Protein AF-A0A7C1HLU6-F1 (afdb_monomer)

Structure (mmCIF, N/CA/C/O backbone):
data_AF-A0A7C1HLU6-F1
#
_entry.id   AF-A0A7C1HLU6-F1
#
loop_
_atom_site.group_PDB
_atom_site.id
_atom_site.type_symbol
_atom_site.label_atom_id
_atom_site.label_alt_id
_atom_site.label_comp_id
_atom_site.label_asym_id
_atom_site.label_entity_id
_atom_site.label_seq_id
_atom_site.pdbx_PDB_ins_code
_atom_site.Cartn_x
_atom_site.Cartn_y
_atom_site.Cartn_z
_atom_site.occupancy
_atom_site.B_iso_or_equiv
_atom_site.auth_seq_id
_atom_site.auth_comp_id
_atom_site.auth_asym_id
_atom_site.auth_atom_id
_atom_site.pdbx_PDB_model_num
ATOM 1 N N . MET A 1 1 ? 7.912 -12.085 26.231 1.00 36.94 1 MET A N 1
ATOM 2 C CA . MET A 1 1 ? 7.330 -10.748 26.502 1.00 36.94 1 MET A CA 1
ATOM 3 C C . MET A 1 1 ? 6.713 -10.309 25.189 1.00 36.94 1 MET A C 1
ATOM 5 O O . MET A 1 1 ? 7.336 -9.589 24.425 1.00 36.94 1 MET A O 1
ATOM 9 N N . ASP A 1 2 ? 5.528 -10.829 24.889 1.00 41.81 2 ASP A N 1
ATOM 10 C CA . ASP A 1 2 ? 4.885 -10.667 23.585 1.00 41.81 2 ASP A CA 1
ATOM 11 C C . ASP A 1 2 ? 3.711 -9.719 23.759 1.00 41.81 2 ASP A C 1
ATOM 13 O O . ASP A 1 2 ? 2.559 -10.125 23.899 1.00 41.81 2 ASP A O 1
ATOM 17 N N . ASN A 1 3 ? 4.021 -8.426 23.820 1.00 41.03 3 ASN A N 1
ATOM 18 C CA . ASN A 1 3 ? 3.008 -7.383 23.826 1.00 41.03 3 ASN A CA 1
ATOM 19 C C . ASN A 1 3 ? 2.472 -7.216 22.393 1.00 41.03 3 ASN A C 1
ATOM 21 O O . ASN A 1 3 ? 2.767 -6.235 21.717 1.00 41.03 3 ASN A O 1
ATOM 25 N N . LYS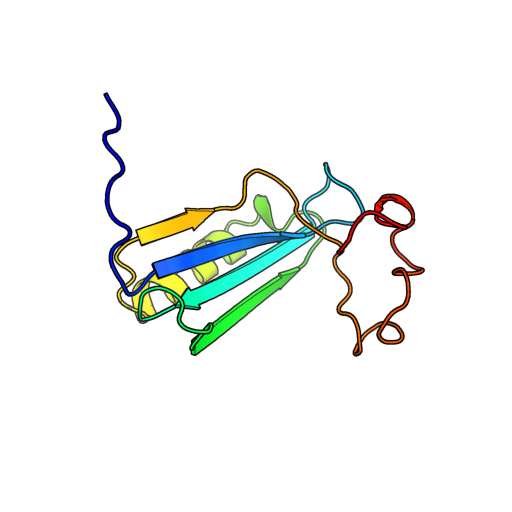 A 1 4 ? 1.748 -8.223 21.882 1.00 50.66 4 LYS A N 1
ATOM 26 C CA . LYS A 1 4 ? 0.977 -8.088 20.640 1.00 50.66 4 LYS A CA 1
ATOM 27 C C . LYS A 1 4 ? -0.218 -7.199 20.949 1.00 50.66 4 LYS A C 1
ATOM 29 O O . LYS A 1 4 ? -1.241 -7.676 21.442 1.00 50.66 4 LYS A O 1
ATOM 34 N N . GLU A 1 5 ? -0.090 -5.906 20.674 1.00 59.62 5 GLU A N 1
ATOM 35 C CA . GLU A 1 5 ? -1.256 -5.036 20.581 1.00 59.62 5 GLU A CA 1
ATOM 36 C C . GLU A 1 5 ? -2.249 -5.669 19.598 1.00 59.62 5 GLU A C 1
ATOM 38 O O . GLU A 1 5 ? -1.937 -5.910 18.431 1.00 59.62 5 GLU A O 1
ATOM 43 N N . LYS A 1 6 ? -3.442 -6.017 20.091 1.00 82.06 6 LYS A N 1
ATOM 44 C CA . LYS A 1 6 ? -4.522 -6.520 19.241 1.00 82.06 6 LYS A CA 1
ATOM 45 C C . LYS A 1 6 ? -4.906 -5.417 18.255 1.00 82.06 6 LYS A C 1
ATOM 47 O O . LYS A 1 6 ? -5.300 -4.335 18.691 1.00 82.06 6 LYS A O 1
ATOM 52 N N . THR A 1 7 ? -4.837 -5.705 16.954 1.00 89.44 7 THR A N 1
ATOM 53 C CA . THR A 1 7 ? -5.368 -4.837 15.894 1.00 89.44 7 THR A CA 1
ATOM 54 C C . THR A 1 7 ? -6.795 -4.418 16.235 1.00 89.44 7 THR A C 1
ATOM 56 O O . THR A 1 7 ? -7.650 -5.265 16.506 1.00 89.44 7 THR A O 1
ATOM 59 N N . LYS A 1 8 ? -7.056 -3.108 16.242 1.00 95.50 8 LYS A N 1
ATOM 60 C CA . LYS A 1 8 ? -8.393 -2.551 16.452 1.00 95.50 8 LYS A CA 1
ATOM 61 C C . LYS A 1 8 ? -8.994 -2.192 15.104 1.00 95.50 8 LYS A C 1
ATOM 63 O O . LYS A 1 8 ? -8.322 -1.621 14.254 1.00 95.50 8 LYS A O 1
ATOM 68 N N . PHE A 1 9 ? -10.280 -2.483 14.952 1.00 95.62 9 PHE A N 1
ATOM 69 C CA . PHE A 1 9 ? -11.000 -2.242 13.709 1.00 95.62 9 PHE A CA 1
ATOM 70 C C . PHE A 1 9 ? -11.940 -1.025 13.812 1.00 95.62 9 PHE A C 1
ATOM 72 O O . PHE A 1 9 ? -12.499 -0.796 14.898 1.00 95.62 9 PHE A O 1
ATOM 79 N N . PRO A 1 10 ? -12.141 -0.245 12.732 1.00 97.25 10 PRO A N 1
ATOM 80 C CA . PRO A 1 10 ? -11.605 -0.455 11.380 1.00 97.25 10 PRO A CA 1
ATOM 81 C C . PRO A 1 10 ? -10.083 -0.309 11.295 1.00 97.25 10 PRO A C 1
ATOM 83 O O . PRO A 1 10 ? -9.502 0.526 11.987 1.00 97.25 10 PRO A O 1
ATOM 86 N N . ALA A 1 11 ? -9.442 -1.143 10.486 1.00 97.81 11 ALA A N 1
ATOM 87 C CA . ALA A 1 11 ? -8.008 -1.121 10.243 1.00 97.81 11 ALA A CA 1
ATOM 88 C C . ALA A 1 11 ? -7.729 -0.712 8.793 1.00 97.81 11 ALA A C 1
ATOM 90 O O . ALA A 1 11 ? -8.459 -1.109 7.888 1.00 97.81 11 ALA A O 1
ATOM 91 N N . ALA A 1 12 ? -6.670 0.061 8.571 1.00 98.19 12 ALA A N 1
ATOM 92 C CA . ALA A 1 12 ? -6.147 0.337 7.239 1.00 98.19 12 ALA A CA 1
ATOM 93 C C . ALA A 1 12 ? -4.890 -0.496 7.000 1.00 98.19 12 ALA A C 1
ATOM 95 O O . ALA A 1 12 ? -3.986 -0.509 7.835 1.00 98.19 12 ALA A O 1
ATOM 96 N N . THR A 1 13 ? -4.812 -1.152 5.850 1.00 97.50 13 THR A N 1
ATOM 97 C CA . THR A 1 13 ? -3.596 -1.793 5.348 1.00 97.50 13 THR A CA 1
ATOM 98 C C . THR A 1 13 ? -2.980 -0.896 4.286 1.00 97.50 13 THR A C 1
ATOM 100 O O . THR A 1 13 ? -3.686 -0.450 3.393 1.00 97.50 13 THR A O 1
ATOM 103 N N . ILE A 1 14 ? -1.690 -0.592 4.388 1.00 97.81 14 ILE A N 1
ATOM 104 C CA . ILE A 1 14 ? -0.930 0.193 3.415 1.00 97.81 14 ILE A CA 1
ATOM 105 C C . ILE A 1 14 ? 0.103 -0.741 2.794 1.00 97.81 14 ILE A C 1
ATOM 107 O O . ILE A 1 14 ? 1.019 -1.201 3.476 1.00 97.81 14 ILE A O 1
ATOM 111 N N . ALA A 1 15 ? -0.052 -1.028 1.507 1.00 97.56 15 ALA A N 1
ATOM 112 C CA . ALA A 1 15 ? 0.806 -1.935 0.763 1.00 97.56 15 ALA A CA 1
ATOM 113 C C . ALA A 1 15 ? 1.536 -1.204 -0.364 1.00 97.56 15 ALA A C 1
ATOM 115 O O . ALA A 1 15 ? 0.932 -0.427 -1.110 1.00 97.56 15 ALA A O 1
ATOM 116 N N . TYR A 1 16 ? 2.832 -1.481 -0.497 1.00 97.25 16 TYR A N 1
ATOM 117 C CA . TYR A 1 16 ? 3.675 -0.922 -1.551 1.00 97.25 16 TYR A CA 1
AT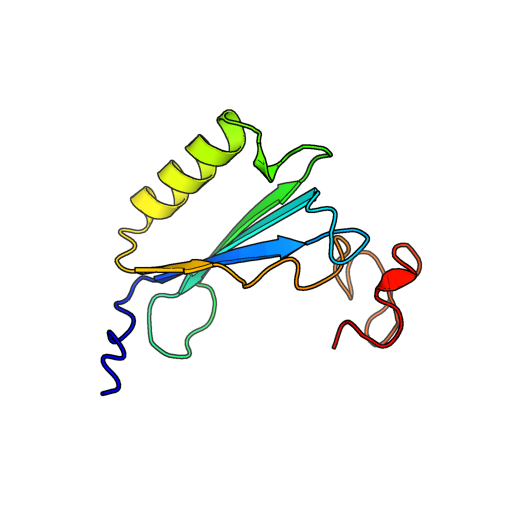OM 118 C C . TYR A 1 16 ? 3.896 -1.925 -2.679 1.00 97.25 16 TYR A C 1
ATOM 120 O O . TYR A 1 16 ? 4.145 -3.108 -2.440 1.00 97.25 16 TYR A O 1
ATOM 128 N N . TYR A 1 17 ? 3.866 -1.415 -3.907 1.00 96.88 17 TYR A N 1
ATOM 129 C CA . TYR A 1 17 ? 4.068 -2.172 -5.137 1.00 96.88 17 TYR A CA 1
ATOM 130 C C . TYR A 1 17 ? 5.087 -1.460 -6.029 1.00 96.88 17 TYR A C 1
ATOM 132 O O . TYR A 1 17 ? 5.182 -0.227 -6.045 1.00 96.88 17 TYR A O 1
ATOM 140 N N . GLY A 1 18 ? 5.861 -2.244 -6.771 1.00 96.19 18 GLY A N 1
ATOM 141 C CA . GLY A 1 18 ? 7.007 -1.755 -7.528 1.00 96.19 18 GLY A CA 1
ATOM 142 C C . GLY A 1 18 ? 7.387 -2.679 -8.680 1.00 96.19 18 GLY A C 1
ATOM 143 O O . GLY A 1 18 ? 6.934 -3.822 -8.723 1.00 96.19 18 GLY A O 1
ATOM 144 N N . PRO A 1 19 ? 8.221 -2.230 -9.631 1.00 95.44 19 PRO A N 1
ATOM 145 C CA . PRO A 1 19 ? 8.784 -3.123 -10.639 1.00 95.44 19 PRO A CA 1
ATOM 146 C C . PRO A 1 19 ? 9.764 -4.141 -10.024 1.00 95.44 19 PRO A C 1
ATOM 148 O O . PRO A 1 19 ? 10.014 -5.180 -10.631 1.00 95.44 19 PRO A O 1
ATOM 151 N N . ASP A 1 20 ? 10.270 -3.853 -8.820 1.00 95.38 20 ASP A N 1
ATOM 152 C CA . ASP A 1 20 ? 11.170 -4.666 -8.003 1.00 95.38 20 ASP A CA 1
ATOM 153 C C . ASP A 1 20 ? 10.922 -4.427 -6.496 1.00 95.38 20 ASP A C 1
ATOM 155 O O . ASP A 1 20 ? 9.999 -3.701 -6.124 1.00 95.38 20 ASP A O 1
ATOM 159 N N . ASP A 1 21 ? 11.737 -5.036 -5.626 1.00 95.75 21 ASP A N 1
ATOM 160 C CA . ASP A 1 21 ? 11.641 -4.941 -4.161 1.00 95.75 21 ASP A CA 1
ATOM 161 C C . ASP A 1 21 ? 12.250 -3.664 -3.551 1.00 95.75 21 ASP A C 1
ATOM 163 O O . ASP A 1 21 ? 12.287 -3.517 -2.327 1.00 95.75 21 ASP A O 1
ATOM 167 N N . ARG A 1 22 ? 12.712 -2.719 -4.380 1.00 95.62 22 ARG A N 1
ATOM 168 C CA . ARG A 1 22 ? 13.395 -1.488 -3.943 1.00 95.62 22 ARG A CA 1
ATOM 169 C C . ARG A 1 22 ? 12.719 -0.207 -4.408 1.00 95.62 22 ARG A C 1
ATOM 171 O O . ARG A 1 22 ? 12.955 0.839 -3.808 1.00 95.62 22 ARG A O 1
ATOM 178 N N . THR A 1 23 ? 11.901 -0.274 -5.451 1.00 96.12 23 THR A N 1
ATOM 179 C CA . THR A 1 23 ? 11.393 0.899 -6.168 1.00 96.12 23 THR A CA 1
ATOM 180 C C . THR A 1 23 ? 9.874 1.024 -6.007 1.00 96.12 23 THR A C 1
ATOM 182 O O . THR A 1 23 ? 9.118 0.505 -6.829 1.00 96.12 23 THR A O 1
ATOM 185 N N . PRO A 1 24 ? 9.367 1.684 -4.950 1.00 96.06 24 PRO A N 1
ATOM 186 C CA . PRO A 1 24 ? 7.933 1.757 -4.709 1.00 96.06 24 PRO A CA 1
ATOM 187 C C . PRO A 1 24 ? 7.307 2.825 -5.608 1.00 96.06 24 PRO A C 1
ATOM 189 O O . PRO A 1 24 ? 7.562 4.019 -5.451 1.00 96.06 24 PRO A O 1
ATOM 192 N N . VAL A 1 25 ? 6.459 2.400 -6.543 1.00 97.19 25 VAL A N 1
ATOM 193 C CA . VAL A 1 25 ? 5.776 3.308 -7.485 1.00 97.19 25 VAL A CA 1
ATOM 194 C C . VAL A 1 25 ? 4.258 3.178 -7.448 1.00 97.19 25 VAL A C 1
ATOM 196 O O . VAL A 1 25 ? 3.567 3.869 -8.193 1.00 97.19 25 VAL A O 1
ATOM 199 N N . LYS A 1 26 ? 3.720 2.328 -6.569 1.00 97.38 26 LYS A N 1
ATOM 200 C CA . LYS A 1 26 ? 2.290 2.242 -6.270 1.00 97.38 26 LYS A CA 1
ATOM 201 C C . LYS A 1 26 ? 2.068 1.995 -4.780 1.00 97.38 26 LYS A C 1
ATOM 203 O O . LYS A 1 26 ? 2.784 1.216 -4.155 1.00 97.38 26 LYS A O 1
ATOM 208 N N . ILE A 1 27 ? 1.063 2.663 -4.226 1.00 98.25 27 ILE A N 1
ATOM 209 C CA . ILE A 1 27 ? 0.558 2.464 -2.866 1.00 98.25 27 ILE A CA 1
ATOM 210 C C . ILE A 1 27 ? -0.897 2.026 -2.995 1.00 98.25 27 ILE A C 1
ATOM 212 O O . ILE A 1 27 ? -1.675 2.698 -3.670 1.00 98.25 27 ILE A O 1
ATOM 216 N N . ALA A 1 28 ? -1.274 0.927 -2.352 1.00 97.69 28 ALA A N 1
ATOM 217 C CA . ALA A 1 28 ? -2.670 0.553 -2.160 1.00 97.69 28 ALA A CA 1
ATOM 218 C C . ALA A 1 28 ? -3.013 0.660 -0.676 1.00 97.69 28 ALA A C 1
ATOM 220 O O . ALA A 1 28 ? -2.278 0.142 0.165 1.00 97.69 28 ALA A O 1
ATOM 221 N N . VAL A 1 29 ? -4.120 1.328 -0.362 1.00 98.44 29 VAL A N 1
ATOM 222 C CA . VAL A 1 29 ? -4.656 1.400 0.995 1.00 98.44 29 VAL A CA 1
ATOM 223 C C . VAL A 1 29 ? -6.018 0.731 1.019 1.00 98.44 29 VAL A C 1
ATOM 225 O O . VAL A 1 29 ? -6.926 1.192 0.331 1.00 98.44 29 VAL A O 1
ATOM 228 N N . GLY A 1 30 ? -6.147 -0.346 1.791 1.00 98.12 30 GLY A N 1
ATOM 229 C CA . GLY A 1 30 ? -7.393 -1.091 1.973 1.00 98.12 30 GLY A CA 1
ATOM 230 C C . GLY A 1 30 ? -7.943 -0.941 3.388 1.00 98.12 30 GLY A C 1
ATOM 231 O O . GLY A 1 30 ? -7.180 -0.996 4.353 1.00 98.12 30 GLY A O 1
ATOM 232 N N . ILE A 1 31 ? -9.255 -0.761 3.520 1.00 98.44 31 ILE A N 1
ATOM 233 C CA . ILE A 1 31 ? -9.960 -0.639 4.801 1.00 98.44 31 ILE A CA 1
ATOM 234 C C . ILE A 1 31 ? -10.640 -1.960 5.141 1.00 98.44 31 ILE A C 1
ATOM 236 O O . ILE A 1 31 ? -11.413 -2.472 4.341 1.00 98.44 31 ILE A O 1
ATOM 240 N N . ILE A 1 32 ? -10.403 -2.480 6.341 1.00 97.75 32 ILE A N 1
ATOM 241 C CA . ILE A 1 32 ? -11.007 -3.713 6.856 1.00 97.75 32 ILE A CA 1
ATOM 242 C C . ILE A 1 32 ? -11.770 -3.369 8.138 1.00 97.75 32 ILE A C 1
ATOM 244 O O . ILE A 1 32 ? -11.224 -2.712 9.023 1.00 97.75 32 ILE A O 1
ATOM 248 N N . ASN A 1 33 ? -13.025 -3.805 8.264 1.00 96.62 33 ASN A N 1
ATOM 249 C CA . ASN A 1 33 ? -13.885 -3.455 9.406 1.00 96.62 33 ASN A CA 1
ATOM 250 C C . ASN A 1 33 ? -13.901 -4.491 10.535 1.00 96.62 33 ASN A C 1
ATOM 252 O O . ASN A 1 33 ? -14.337 -4.170 11.641 1.00 96.62 33 ASN A O 1
ATOM 256 N N . GLU A 1 34 ? -13.413 -5.704 10.290 1.00 94.62 34 GLU A N 1
ATOM 257 C CA . GLU A 1 34 ? -13.430 -6.786 11.271 1.00 94.62 34 GLU A CA 1
ATOM 258 C C . GLU A 1 34 ? -12.280 -7.787 11.067 1.00 94.62 34 GLU A C 1
ATOM 260 O O . GLU A 1 34 ? -11.712 -7.868 9.975 1.00 94.62 34 GLU A O 1
ATOM 265 N N . PRO A 1 35 ? -11.894 -8.548 12.108 1.00 92.56 35 PRO A N 1
ATOM 266 C CA . PRO A 1 35 ? -10.819 -9.528 12.006 1.00 92.56 35 PRO A CA 1
ATOM 267 C C . PRO A 1 35 ? -11.077 -10.570 10.913 1.00 92.56 35 PRO A C 1
ATOM 269 O O . PRO A 1 35 ? -12.075 -11.278 10.960 1.00 92.56 35 PRO A O 1
ATOM 272 N N . GLY A 1 36 ? -10.145 -10.695 9.965 1.00 88.62 36 GLY A N 1
ATOM 273 C CA . GLY A 1 36 ? -10.250 -11.660 8.865 1.00 88.62 36 GLY A CA 1
ATOM 274 C C . GLY A 1 36 ? -11.292 -11.308 7.800 1.00 88.62 36 GLY A C 1
ATOM 275 O O . GLY A 1 36 ? -11.511 -12.120 6.909 1.00 88.62 36 GLY A O 1
ATOM 276 N N . GLY A 1 37 ? -11.923 -10.132 7.885 1.00 90.75 37 GLY A N 1
ATOM 277 C CA . GLY A 1 37 ? -12.838 -9.647 6.858 1.00 90.75 37 GLY A CA 1
ATOM 278 C C . GLY A 1 37 ? -12.114 -9.138 5.612 1.00 90.75 37 GLY A C 1
ATOM 279 O O . GLY A 1 37 ? -10.928 -8.795 5.651 1.00 90.75 37 GLY A O 1
ATOM 280 N N . ASP A 1 38 ? -12.861 -9.047 4.516 1.00 94.50 38 ASP A N 1
ATOM 281 C CA . ASP A 1 38 ? -12.395 -8.457 3.265 1.00 94.50 38 ASP A CA 1
ATOM 282 C C . ASP A 1 38 ? -12.217 -6.935 3.367 1.00 94.50 38 ASP A C 1
ATOM 284 O O . ASP A 1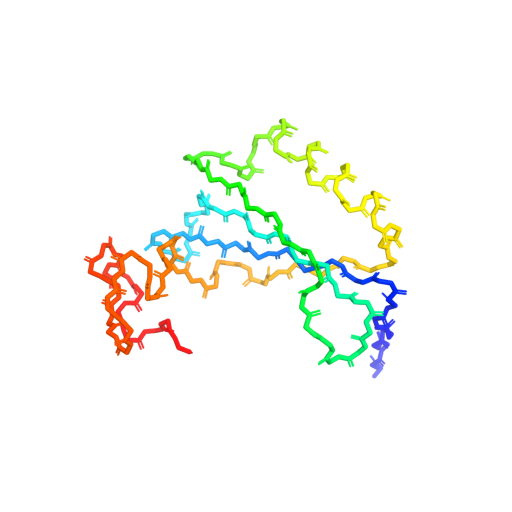 38 ? -12.728 -6.262 4.272 1.00 94.50 38 ASP A O 1
ATOM 288 N N . CYS A 1 39 ? -11.494 -6.370 2.397 1.00 94.69 39 CYS A N 1
ATOM 289 C CA . CYS A 1 39 ? -11.418 -4.922 2.254 1.00 94.69 39 CYS A CA 1
ATOM 290 C C . CYS A 1 39 ? -12.772 -4.363 1.795 1.00 94.69 39 CYS A C 1
ATOM 292 O O . CYS A 1 39 ? -13.261 -4.708 0.722 1.00 94.69 39 CYS A O 1
ATOM 294 N N . VAL A 1 40 ? -13.350 -3.459 2.587 1.00 97.06 40 VAL A N 1
ATOM 295 C CA . VAL A 1 40 ? -14.627 -2.794 2.281 1.00 97.06 40 VAL A CA 1
ATOM 296 C C . VAL A 1 40 ? -14.463 -1.570 1.382 1.00 97.06 40 VAL A C 1
ATOM 298 O O . VAL A 1 40 ? -15.418 -1.154 0.736 1.00 97.06 40 VAL A O 1
ATOM 301 N N . ASP A 1 41 ? -13.265 -0.986 1.352 1.00 97.88 41 ASP A N 1
ATOM 302 C CA . ASP A 1 41 ? -12.897 0.091 0.435 1.00 97.88 41 ASP A CA 1
ATOM 303 C C . ASP A 1 41 ? -11.389 0.036 0.168 1.00 97.88 41 ASP A C 1
ATOM 305 O O . ASP A 1 41 ? -10.605 -0.314 1.058 1.00 97.88 41 ASP A O 1
ATOM 309 N N . ILE A 1 42 ? -10.978 0.354 -1.058 1.00 97.50 42 ILE A N 1
ATOM 310 C CA . ILE A 1 42 ? -9.578 0.346 -1.481 1.00 97.50 42 ILE A CA 1
ATOM 311 C C . ILE A 1 42 ? -9.315 1.551 -2.377 1.00 97.50 42 ILE A C 1
ATOM 313 O O . ILE A 1 42 ? -9.929 1.706 -3.433 1.00 97.50 42 ILE A O 1
ATOM 317 N N . LYS A 1 43 ? -8.295 2.335 -2.028 1.00 98.12 43 LYS A N 1
ATOM 318 C CA . LYS A 1 43 ? -7.722 3.349 -2.919 1.00 98.12 43 LYS A CA 1
ATOM 319 C C . LYS A 1 43 ? -6.299 3.001 -3.313 1.00 98.12 43 LYS A C 1
ATOM 321 O O . LYS A 1 43 ? -5.555 2.382 -2.555 1.00 98.12 43 LYS A O 1
ATOM 326 N N . ARG A 1 44 ? -5.933 3.389 -4.533 1.00 96.75 44 ARG A N 1
ATOM 327 C CA . ARG A 1 44 ? -4.613 3.155 -5.118 1.00 96.75 44 ARG A CA 1
ATOM 328 C C . ARG A 1 44 ? -4.059 4.469 -5.655 1.00 96.75 44 ARG A C 1
ATOM 330 O O . ARG A 1 44 ? -4.780 5.227 -6.298 1.00 96.75 44 ARG A O 1
ATOM 337 N N . TRP A 1 45 ? -2.771 4.686 -5.440 1.00 97.94 45 TRP A N 1
ATOM 338 C CA . TRP A 1 45 ? -2.000 5.792 -5.998 1.00 97.94 45 TRP A CA 1
ATOM 339 C C . TRP A 1 45 ? -0.794 5.215 -6.721 1.00 97.94 45 TRP A C 1
ATOM 341 O O . TRP A 1 45 ? -0.181 4.277 -6.214 1.00 97.94 45 TRP A O 1
ATOM 351 N N . ALA A 1 46 ? -0.440 5.761 -7.881 1.00 96.06 46 ALA A N 1
ATOM 352 C CA . ALA A 1 46 ? 0.714 5.311 -8.650 1.00 96.06 46 ALA A CA 1
ATOM 353 C C . ALA A 1 46 ? 1.477 6.494 -9.257 1.00 96.06 46 ALA A C 1
ATOM 355 O O . ALA A 1 46 ? 0.883 7.506 -9.623 1.00 96.06 46 ALA A O 1
ATOM 356 N N . GLY A 1 47 ? 2.797 6.359 -9.357 1.00 95.06 47 GLY A N 1
ATOM 357 C CA . GLY A 1 47 ? 3.693 7.371 -9.908 1.00 95.06 47 GLY A CA 1
ATOM 358 C C . GLY A 1 47 ? 5.150 7.132 -9.513 1.00 95.06 47 GLY A C 1
ATOM 359 O O . GLY A 1 47 ? 5.436 6.490 -8.506 1.00 95.06 47 GLY A O 1
ATOM 360 N N . ALA A 1 48 ? 6.082 7.690 -10.289 1.00 90.69 48 ALA A N 1
ATOM 361 C CA . ALA A 1 48 ? 7.522 7.450 -10.129 1.00 90.69 48 ALA A CA 1
ATOM 362 C C . ALA A 1 48 ? 8.087 7.821 -8.742 1.00 90.69 48 ALA A C 1
ATOM 364 O O . ALA A 1 48 ? 9.088 7.254 -8.323 1.00 90.69 48 ALA A O 1
ATOM 365 N N . ASN A 1 49 ? 7.453 8.758 -8.029 1.00 91.06 49 ASN A N 1
ATOM 366 C CA . ASN A 1 49 ? 7.866 9.200 -6.694 1.00 91.06 49 ASN A CA 1
ATOM 367 C C . ASN A 1 49 ? 6.690 9.211 -5.699 1.00 91.06 49 ASN A C 1
ATOM 369 O O . ASN A 1 49 ? 6.639 10.046 -4.799 1.00 91.06 49 ASN A O 1
ATOM 373 N N . VAL A 1 50 ? 5.720 8.307 -5.883 1.00 96.44 50 VAL A N 1
ATOM 374 C CA . VAL A 1 50 ? 4.441 8.297 -5.145 1.00 96.44 50 VAL A CA 1
ATOM 375 C C . VAL A 1 50 ? 4.616 8.296 -3.620 1.00 96.44 50 VAL A C 1
ATOM 377 O O . VAL A 1 50 ? 3.830 8.916 -2.913 1.00 96.44 50 VAL A O 1
A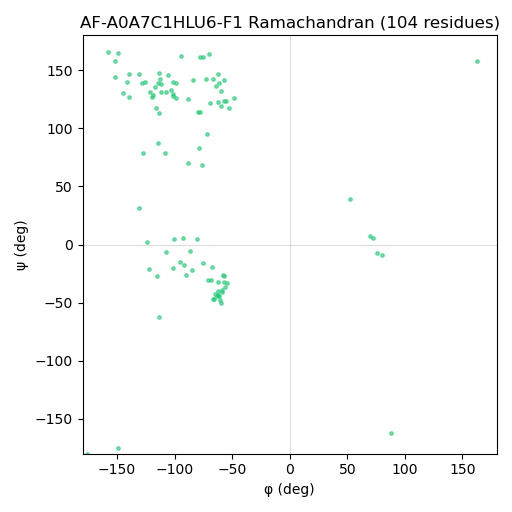TOM 380 N N . VAL A 1 51 ? 5.671 7.652 -3.110 1.00 93.75 51 VAL A N 1
ATOM 381 C CA . VAL A 1 51 ? 5.947 7.543 -1.666 1.00 93.75 51 VAL A CA 1
ATOM 382 C C . VAL A 1 51 ? 6.387 8.870 -1.049 1.00 93.75 51 VAL A C 1
ATOM 384 O O . VAL A 1 51 ? 6.092 9.125 0.114 1.00 93.75 51 VAL A O 1
ATOM 387 N N . ASN A 1 52 ? 7.050 9.734 -1.820 1.00 94.94 52 ASN A N 1
ATOM 388 C CA . ASN A 1 52 ? 7.499 11.045 -1.345 1.00 94.94 52 ASN A CA 1
ATOM 389 C C . ASN A 1 52 ? 6.575 12.182 -1.808 1.00 94.94 52 ASN A C 1
ATOM 391 O O . ASN A 1 52 ? 6.879 13.355 -1.588 1.00 94.94 52 ASN A O 1
ATOM 395 N N . ASP A 1 53 ? 5.460 11.861 -2.468 1.00 97.62 53 ASP A N 1
ATOM 396 C CA . ASP A 1 53 ? 4.493 12.856 -2.906 1.00 97.62 53 ASP A CA 1
ATOM 397 C C . ASP A 1 53 ? 3.621 13.295 -1.718 1.00 97.62 53 ASP A C 1
ATOM 399 O O . ASP A 1 53 ? 2.829 12.537 -1.145 1.00 97.62 53 ASP A O 1
ATOM 403 N N . PHE A 1 54 ? 3.770 14.563 -1.337 1.00 96.94 54 PHE A N 1
ATOM 404 C CA . PHE A 1 54 ? 3.016 15.160 -0.242 1.00 96.94 54 PHE A CA 1
ATOM 405 C C . PHE A 1 54 ? 1.504 15.188 -0.504 1.00 96.94 54 PHE A C 1
ATOM 407 O O . PHE A 1 54 ? 0.713 15.053 0.434 1.00 96.94 54 PHE A O 1
ATOM 414 N N . LYS A 1 55 ? 1.081 15.338 -1.764 1.00 97.56 55 LYS A N 1
ATOM 415 C CA . LYS A 1 55 ? -0.334 15.299 -2.135 1.00 97.56 55 LYS A CA 1
ATOM 416 C C . LYS A 1 55 ? -0.903 13.907 -1.878 1.00 97.56 55 LYS A C 1
ATO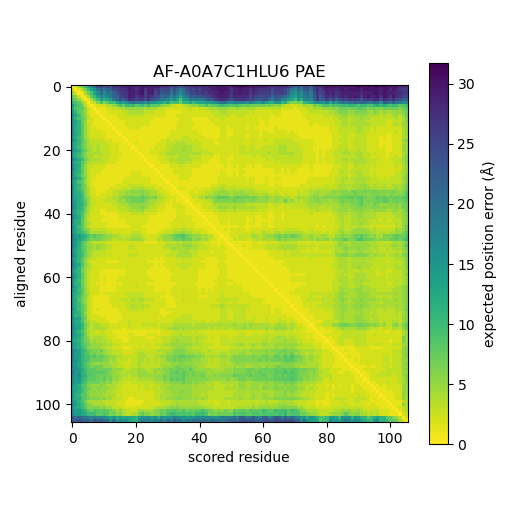M 418 O O . LYS A 1 55 ? -1.931 13.792 -1.219 1.00 97.56 55 LYS A O 1
ATOM 423 N N . VAL A 1 56 ? -0.190 12.865 -2.302 1.00 98.19 56 VAL A N 1
ATOM 424 C CA . VAL A 1 56 ? -0.577 11.466 -2.058 1.00 98.19 56 VAL A CA 1
ATOM 425 C C . VAL A 1 56 ? -0.634 11.169 -0.561 1.00 98.19 56 VAL A C 1
ATOM 427 O O . VAL A 1 56 ? -1.612 10.605 -0.078 1.00 98.19 56 VAL A O 1
ATOM 430 N N . SER A 1 57 ? 0.364 11.621 0.200 1.00 97.31 57 SER A N 1
ATOM 431 C CA . SER A 1 57 ? 0.391 11.450 1.659 1.00 97.31 57 SER A CA 1
ATOM 432 C C . SER A 1 57 ? -0.826 12.091 2.342 1.00 97.31 57 SER A C 1
ATOM 434 O O . SER A 1 57 ? -1.400 11.516 3.270 1.00 97.31 57 SER A O 1
ATOM 436 N N . ARG A 1 58 ? -1.257 13.268 1.869 1.00 98.31 58 ARG A N 1
ATOM 437 C CA . ARG A 1 58 ? -2.473 13.935 2.353 1.00 98.31 58 ARG A CA 1
ATOM 438 C C . ARG A 1 58 ? -3.731 13.146 1.997 1.00 98.31 58 ARG A C 1
ATOM 440 O O . ARG A 1 58 ? -4.563 12.937 2.874 1.00 98.31 58 ARG A O 1
ATOM 447 N N . GLU A 1 59 ? -3.854 12.691 0.756 1.00 98.50 59 GLU A N 1
ATOM 448 C CA . GLU A 1 59 ? -5.012 11.916 0.296 1.00 98.50 59 GLU A CA 1
ATOM 449 C C . GLU A 1 59 ? -5.156 10.591 1.059 1.00 98.50 59 GLU A C 1
ATOM 451 O O . GLU A 1 59 ? -6.263 10.225 1.452 1.00 98.50 59 GLU A O 1
ATOM 456 N N . ILE A 1 60 ? -4.044 9.904 1.344 1.00 98.38 60 ILE A N 1
ATOM 457 C CA . ILE A 1 60 ? -4.026 8.701 2.189 1.00 98.38 60 ILE A CA 1
ATOM 458 C C . ILE A 1 60 ? -4.526 9.029 3.599 1.00 98.38 60 ILE A C 1
ATOM 460 O O . ILE A 1 60 ? -5.378 8.319 4.133 1.00 98.38 60 ILE A O 1
ATOM 464 N N . LEU A 1 61 ? -4.029 10.110 4.209 1.00 98.06 61 LEU A N 1
ATOM 465 C CA . LEU A 1 61 ? -4.451 10.520 5.548 1.00 98.06 61 LEU A CA 1
ATOM 466 C C . LEU A 1 61 ? -5.946 10.864 5.595 1.00 98.06 61 LEU A C 1
ATOM 468 O O . LEU A 1 61 ? -6.634 10.489 6.544 1.00 98.06 61 LEU A O 1
ATOM 472 N N . GLU A 1 62 ? -6.448 11.586 4.596 1.00 98.38 62 GLU A N 1
ATOM 473 C CA . GLU A 1 62 ? -7.865 11.930 4.471 1.00 98.38 62 GLU A CA 1
ATOM 474 C C . GLU A 1 62 ? -8.726 10.680 4.303 1.00 98.38 62 GLU A C 1
ATOM 476 O O . GLU A 1 62 ? -9.721 10.535 5.011 1.00 98.38 62 GLU A O 1
ATOM 481 N N . PHE A 1 63 ? -8.303 9.744 3.453 1.00 98.38 63 PHE A N 1
ATOM 482 C CA . PHE A 1 63 ? -8.982 8.467 3.266 1.00 98.38 63 PHE A CA 1
ATOM 483 C C . PHE A 1 63 ? -9.054 7.670 4.575 1.00 98.38 63 PHE A C 1
ATOM 485 O O . PHE A 1 63 ? -10.133 7.302 5.024 1.00 98.38 63 PHE A O 1
ATOM 492 N N . ILE A 1 64 ? -7.934 7.497 5.277 1.00 97.88 64 ILE A N 1
ATOM 493 C CA . ILE A 1 64 ? -7.891 6.790 6.568 1.00 97.88 64 ILE A CA 1
ATOM 494 C C . ILE A 1 64 ? -8.802 7.465 7.611 1.00 97.88 64 ILE A C 1
ATOM 496 O O . ILE A 1 64 ? -9.515 6.783 8.353 1.00 97.88 64 ILE A O 1
ATOM 500 N N . LYS A 1 65 ? -8.825 8.805 7.655 1.00 97.75 65 LYS A N 1
ATOM 501 C CA . LYS A 1 65 ? -9.696 9.571 8.562 1.00 97.75 65 LYS A CA 1
ATOM 502 C C . LYS A 1 65 ? -11.178 9.379 8.251 1.00 97.75 65 LYS A C 1
ATOM 504 O O . LYS A 1 65 ? -11.957 9.210 9.185 1.00 97.75 65 LYS A O 1
ATOM 509 N N . GLN A 1 66 ? -11.565 9.377 6.975 1.00 97.94 66 GLN A N 1
ATOM 510 C CA . GLN A 1 66 ? -12.956 9.179 6.545 1.00 97.94 66 GLN A CA 1
ATOM 511 C C . GLN A 1 66 ? -13.543 7.858 7.063 1.00 97.94 66 GLN A C 1
ATOM 513 O O . GLN A 1 66 ? -14.723 7.803 7.402 1.00 97.94 66 GLN A O 1
ATOM 518 N N . HIS A 1 67 ? -12.712 6.823 7.206 1.00 97.88 67 HIS A N 1
ATOM 519 C CA . HIS A 1 67 ? -13.131 5.505 7.685 1.00 97.88 67 HIS A CA 1
ATOM 520 C C . HIS A 1 67 ? -12.990 5.296 9.203 1.00 97.88 67 HIS A C 1
ATOM 522 O O . HIS A 1 67 ? -13.239 4.194 9.685 1.00 97.88 67 HIS A O 1
ATOM 528 N N . ASN A 1 68 ? -12.628 6.325 9.982 1.00 97.25 68 ASN A N 1
ATOM 529 C CA . ASN A 1 68 ? -12.439 6.223 11.440 1.00 97.25 68 ASN A CA 1
ATOM 530 C C . ASN A 1 68 ? -11.485 5.080 11.844 1.00 97.25 68 ASN A C 1
ATOM 532 O O . ASN A 1 68 ? -11.719 4.361 12.822 1.00 97.25 68 ASN A O 1
ATOM 536 N N . VAL A 1 69 ? -10.420 4.895 11.060 1.00 97.75 69 VAL A N 1
ATOM 537 C CA . VAL A 1 69 ? -9.439 3.827 11.258 1.00 97.75 69 VAL A CA 1
ATOM 538 C C . VAL A 1 69 ? -8.788 3.944 12.636 1.00 97.75 69 VAL A C 1
ATOM 540 O O . VAL A 1 69 ? -8.327 5.009 13.043 1.00 97.75 69 VAL A O 1
ATOM 543 N N . LYS A 1 70 ? -8.724 2.819 13.348 1.00 97.44 70 LYS A N 1
ATOM 544 C CA . LYS A 1 70 ? -8.142 2.696 14.692 1.00 97.44 70 LYS A CA 1
ATOM 545 C C . LYS A 1 70 ? -6.743 2.097 14.679 1.00 97.44 70 LYS A C 1
ATOM 547 O O . LYS A 1 70 ? -6.017 2.211 15.664 1.00 97.44 70 LYS A O 1
ATOM 552 N N . THR A 1 71 ? -6.377 1.403 13.608 1.00 96.88 71 THR A N 1
ATOM 553 C CA . THR A 1 71 ? -5.062 0.780 13.457 1.00 96.88 71 THR A CA 1
ATOM 554 C C . THR A 1 71 ? -4.632 0.851 12.002 1.00 96.88 71 THR A C 1
ATOM 556 O O . THR A 1 71 ? -5.382 0.460 11.114 1.00 96.88 71 THR A O 1
ATOM 559 N N . THR A 1 72 ? -3.411 1.316 11.766 1.00 96.62 72 THR A N 1
ATOM 560 C CA . THR A 1 72 ? -2.787 1.292 10.443 1.00 96.62 72 THR A CA 1
ATOM 561 C C . THR A 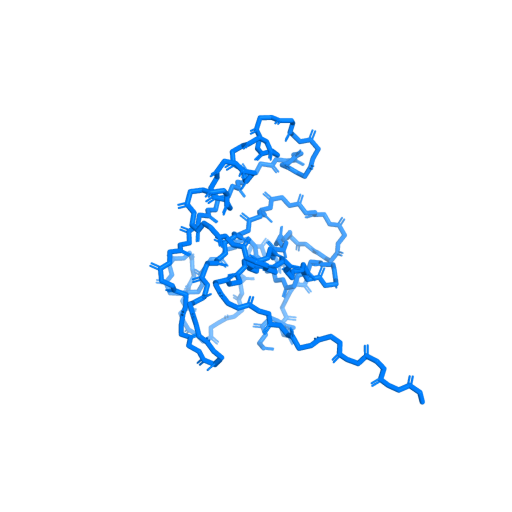1 72 ? -1.696 0.233 10.443 1.00 96.62 72 THR A C 1
ATOM 563 O O . THR A 1 72 ? -0.872 0.191 11.354 1.00 96.62 72 THR A O 1
ATOM 566 N N . ILE A 1 73 ? -1.700 -0.623 9.431 1.00 95.56 73 ILE A N 1
ATOM 567 C CA . ILE A 1 73 ? -0.729 -1.690 9.224 1.00 95.56 73 ILE A CA 1
ATOM 568 C C . ILE A 1 73 ? -0.059 -1.415 7.891 1.00 95.56 73 ILE A C 1
ATOM 570 O O . ILE A 1 73 ? -0.738 -1.275 6.881 1.00 95.56 73 ILE A O 1
ATOM 574 N N . THR A 1 74 ? 1.262 -1.364 7.878 1.00 95.94 74 THR A N 1
ATOM 575 C CA . THR A 1 74 ? 2.029 -1.124 6.657 1.00 95.94 74 THR A CA 1
ATOM 576 C C . THR A 1 74 ? 2.846 -2.363 6.332 1.00 95.94 74 THR A C 1
ATOM 578 O O . THR A 1 74 ? 3.394 -2.996 7.238 1.00 95.94 74 THR A O 1
ATO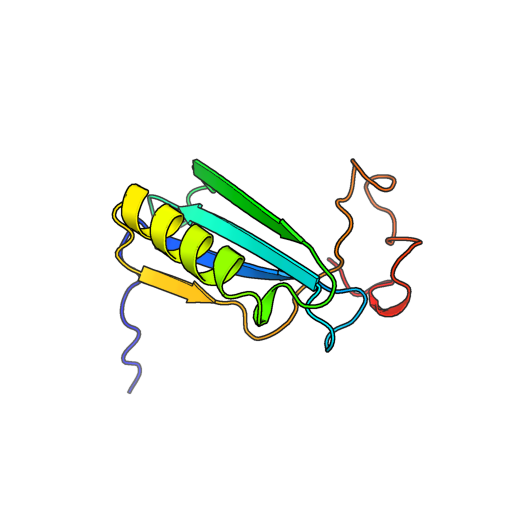M 581 N N . THR A 1 75 ? 2.926 -2.732 5.057 1.00 95.19 75 THR A N 1
ATOM 582 C CA . THR A 1 75 ? 3.751 -3.863 4.626 1.00 95.19 75 THR A CA 1
ATOM 583 C C . THR A 1 75 ? 5.222 -3.611 4.932 1.00 95.19 75 THR A C 1
ATOM 585 O O . THR A 1 75 ? 5.712 -2.482 4.857 1.00 95.19 75 THR A O 1
ATOM 588 N N . ASN A 1 76 ? 5.952 -4.679 5.252 1.00 92.06 76 ASN A N 1
ATOM 589 C CA . ASN A 1 76 ? 7.398 -4.594 5.401 1.00 92.06 76 ASN A CA 1
ATOM 590 C C . ASN A 1 76 ? 8.059 -4.591 4.015 1.00 92.06 76 ASN A C 1
ATOM 592 O O . ASN A 1 76 ? 8.463 -5.636 3.511 1.00 92.06 76 ASN A O 1
ATOM 596 N N . GLY A 1 77 ? 8.114 -3.414 3.394 1.00 94.12 77 GLY A N 1
ATOM 597 C CA . GLY A 1 77 ? 8.646 -3.228 2.047 1.00 94.12 77 GLY A CA 1
ATOM 598 C C . GLY A 1 77 ? 7.607 -3.423 0.941 1.00 94.12 77 GLY A C 1
ATOM 599 O O . GLY A 1 77 ? 6.395 -3.335 1.170 1.00 94.12 77 GLY A O 1
ATOM 600 N N . ILE A 1 78 ? 8.115 -3.635 -0.273 1.00 96.44 78 ILE A N 1
ATOM 601 C CA . ILE A 1 78 ? 7.336 -3.800 -1.502 1.00 96.44 78 ILE A CA 1
ATOM 602 C C . ILE A 1 78 ? 6.987 -5.273 -1.663 1.00 96.44 78 ILE A C 1
ATOM 604 O O . ILE A 1 78 ? 7.876 -6.120 -1.643 1.00 96.44 78 ILE A O 1
ATOM 608 N N . ILE A 1 79 ? 5.700 -5.570 -1.815 1.00 94.56 79 ILE A N 1
ATOM 609 C CA . ILE A 1 79 ? 5.197 -6.947 -1.726 1.00 94.56 79 ILE A CA 1
ATOM 610 C C . ILE A 1 79 ? 4.776 -7.546 -3.066 1.00 94.56 79 ILE A C 1
ATOM 612 O O . ILE A 1 79 ? 4.450 -8.724 -3.119 1.00 94.56 79 ILE A O 1
ATOM 616 N N . GLY A 1 80 ? 4.779 -6.762 -4.144 1.00 93.94 80 GLY A N 1
ATOM 617 C CA . GLY A 1 80 ? 4.385 -7.267 -5.450 1.00 93.94 80 GLY A CA 1
ATOM 618 C C . GLY A 1 80 ? 4.545 -6.255 -6.573 1.00 93.94 80 GLY A C 1
ATOM 619 O O . GLY A 1 80 ? 4.969 -5.109 -6.374 1.00 93.94 80 GLY A O 1
ATOM 620 N N . CYS A 1 81 ? 4.185 -6.701 -7.774 1.00 94.38 81 CYS A N 1
ATOM 621 C CA . CYS A 1 81 ? 4.283 -5.883 -8.971 1.00 94.38 81 CYS A CA 1
ATOM 622 C C . CYS A 1 81 ? 3.147 -4.855 -9.080 1.00 94.38 81 CYS A C 1
ATOM 624 O O . CYS A 1 81 ? 2.110 -4.961 -8.433 1.00 94.38 81 CYS A O 1
ATOM 626 N N . ILE A 1 82 ? 3.351 -3.837 -9.912 1.00 93.50 82 ILE A N 1
ATOM 627 C CA . ILE A 1 82 ? 2.386 -2.742 -10.112 1.00 93.50 82 ILE A CA 1
ATOM 628 C C . ILE A 1 82 ? 1.116 -3.235 -10.827 1.00 93.50 82 ILE A C 1
ATOM 630 O O . ILE A 1 82 ? 0.035 -2.684 -10.594 1.00 93.50 82 ILE A O 1
ATOM 634 N N . HIS A 1 83 ? 1.281 -4.253 -11.677 1.00 92.44 83 HIS A N 1
ATOM 635 C CA . HIS A 1 83 ? 0.272 -4.788 -12.584 1.00 92.44 83 HIS A CA 1
ATOM 636 C C . HIS A 1 83 ? -0.641 -5.800 -11.886 1.00 92.44 83 HIS A C 1
ATOM 638 O O . HIS A 1 83 ? -0.181 -6.594 -11.065 1.00 92.44 83 HIS A O 1
ATOM 644 N N . GLU A 1 84 ? -1.925 -5.771 -12.221 1.00 89.62 84 GLU A N 1
ATOM 645 C CA . GLU A 1 84 ? -2.958 -6.614 -11.625 1.00 89.62 84 GLU A CA 1
ATOM 646 C C . GLU A 1 84 ? -3.263 -7.818 -12.529 1.00 89.62 84 GLU A C 1
ATOM 648 O O . GLU A 1 84 ? -3.558 -7.688 -13.718 1.00 89.62 84 GLU A O 1
ATOM 653 N N . GLU A 1 85 ? -3.170 -9.012 -11.949 1.00 90.50 85 GLU A N 1
ATOM 654 C CA . GLU A 1 85 ? -3.519 -10.276 -12.595 1.00 90.50 85 GLU A CA 1
ATOM 655 C C . GLU A 1 85 ? -5.001 -10.299 -12.996 1.00 90.50 85 GLU A C 1
ATOM 657 O O . GLU A 1 85 ? -5.859 -9.804 -12.268 1.00 90.50 85 GLU A O 1
ATOM 662 N N . GLY A 1 86 ? -5.307 -10.825 -14.184 1.00 90.62 86 GLY A N 1
ATOM 663 C CA . GLY A 1 86 ? -6.656 -10.806 -14.755 1.00 90.62 86 GLY A CA 1
ATOM 664 C C . GLY A 1 86 ? -7.086 -9.447 -15.325 1.00 90.62 86 GLY A C 1
ATOM 665 O O . GLY A 1 86 ? -8.127 -9.373 -15.977 1.00 90.62 86 GLY A O 1
ATOM 666 N N . ILE A 1 87 ? -6.288 -8.389 -15.130 1.00 91.38 87 ILE A N 1
ATOM 667 C CA . ILE A 1 87 ? -6.522 -7.044 -15.678 1.00 91.38 87 ILE A CA 1
ATOM 668 C C . ILE A 1 87 ? -5.431 -6.690 -16.694 1.00 91.38 87 ILE A C 1
ATOM 670 O O . ILE A 1 87 ? -5.718 -6.504 -17.874 1.00 91.38 87 ILE A O 1
ATOM 674 N N . ASP A 1 88 ? -4.178 -6.625 -16.244 1.00 92.62 88 ASP A N 1
ATOM 675 C CA . ASP A 1 88 ? -3.023 -6.222 -17.054 1.00 92.62 88 ASP A CA 1
ATOM 676 C C . ASP A 1 88 ? -2.356 -7.411 -17.759 1.00 92.62 88 ASP A C 1
ATOM 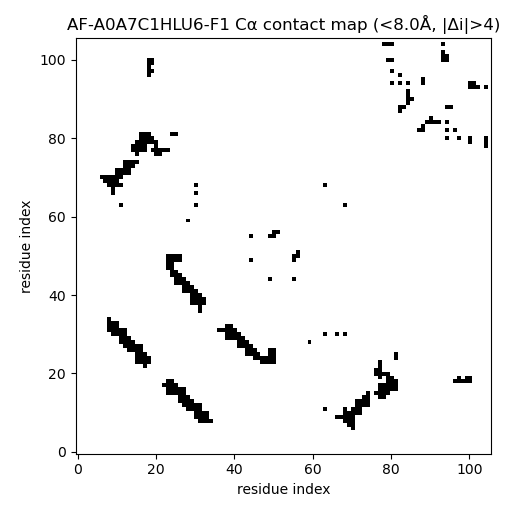678 O O . ASP A 1 88 ? -1.695 -7.255 -18.786 1.00 92.62 88 ASP A O 1
ATOM 682 N N . TYR A 1 89 ? -2.496 -8.613 -17.201 1.00 92.19 89 TYR A N 1
ATOM 683 C CA . TYR A 1 89 ? -1.981 -9.852 -17.774 1.00 92.19 89 TYR A CA 1
ATOM 684 C C . TYR A 1 89 ? -2.872 -11.039 -17.396 1.00 92.19 89 TYR A C 1
ATOM 686 O O . TYR A 1 89 ? -3.727 -10.946 -16.519 1.00 92.19 89 TYR A O 1
ATOM 694 N N . VAL A 1 90 ? -2.690 -12.158 -18.096 1.00 93.25 90 VAL A N 1
ATOM 695 C CA . VAL A 1 90 ? -3.546 -13.345 -17.970 1.00 93.25 90 VAL A CA 1
ATOM 696 C C . VAL A 1 90 ? -3.443 -13.960 -16.572 1.00 93.25 90 VAL A C 1
ATOM 698 O O . VAL A 1 90 ? -2.344 -14.136 -16.048 1.00 93.25 90 VAL A O 1
ATOM 701 N N . GLU A 1 91 ? -4.589 -14.333 -16.001 1.00 92.75 91 GLU A N 1
ATOM 702 C CA . GLU A 1 91 ? -4.651 -15.055 -14.728 1.00 92.75 91 GLU A CA 1
ATOM 703 C C . GLU A 1 91 ? -3.850 -16.373 -14.774 1.00 92.75 91 GLU A C 1
ATOM 705 O O . GLU A 1 91 ? -3.777 -17.079 -15.782 1.00 92.75 91 GLU A O 1
ATOM 710 N N . GLY A 1 92 ? -3.182 -16.682 -13.673 1.00 89.44 92 GLY A N 1
ATOM 711 C CA . GLY A 1 92 ? -2.251 -17.778 -13.470 1.00 89.44 92 GLY A CA 1
ATOM 712 C C . GLY A 1 92 ? -0.839 -17.542 -14.013 1.00 89.44 92 GLY A C 1
ATOM 713 O O . GLY A 1 92 ? 0.034 -18.372 -13.739 1.00 89.44 92 GLY A O 1
ATOM 714 N N . GLN A 1 93 ? -0.590 -16.469 -14.773 1.00 89.50 93 GLN A N 1
ATOM 715 C CA . GLN A 1 93 ? 0.705 -16.214 -15.417 1.00 89.50 93 GLN A CA 1
ATOM 716 C C . GLN A 1 93 ? 1.626 -15.315 -14.585 1.00 89.50 93 GLN A C 1
ATOM 718 O O . GLN A 1 93 ? 1.198 -14.596 -13.690 1.00 89.50 93 GLN A O 1
ATOM 723 N N . ASP A 1 94 ? 2.919 -15.332 -14.909 1.00 91.44 94 ASP A N 1
ATOM 724 C CA . ASP A 1 94 ? 3.849 -14.320 -14.411 1.00 91.44 94 ASP A CA 1
ATOM 725 C C . ASP A 1 94 ? 3.609 -12.977 -15.116 1.00 91.44 94 ASP A C 1
ATOM 727 O O . ASP A 1 94 ? 3.408 -12.928 -16.332 1.00 91.44 94 ASP A O 1
ATOM 731 N N . CYS A 1 95 ? 3.731 -11.877 -14.371 1.00 92.88 95 CYS A N 1
ATOM 732 C CA . CYS A 1 95 ? 3.690 -10.534 -14.944 1.00 92.88 95 CYS A CA 1
ATOM 733 C C . CYS A 1 95 ? 4.822 -10.348 -15.980 1.00 92.88 95 CYS A C 1
ATOM 735 O O . CYS A 1 95 ? 6.002 -10.400 -15.612 1.00 92.88 95 CYS A O 1
ATOM 737 N N . PRO A 1 96 ? 4.512 -10.074 -17.264 1.00 93.50 96 PRO A N 1
ATOM 738 C CA . PRO A 1 96 ? 5.531 -9.951 -18.309 1.00 93.50 96 PRO A CA 1
ATOM 739 C C . PRO A 1 96 ? 6.308 -8.628 -18.233 1.00 93.50 96 PRO A C 1
ATOM 741 O O . PRO A 1 96 ? 7.378 -8.499 -18.825 1.00 93.50 96 PRO A O 1
ATOM 744 N N . TYR A 1 97 ? 5.785 -7.646 -17.498 1.00 93.94 97 TYR A N 1
ATOM 745 C CA . TYR A 1 97 ? 6.329 -6.290 -17.418 1.00 93.94 97 TYR A CA 1
ATOM 746 C C . TYR A 1 97 ? 7.317 -6.091 -16.266 1.00 93.94 97 TYR A C 1
ATOM 748 O O . TYR A 1 97 ? 8.076 -5.123 -16.268 1.00 93.94 97 TYR A O 1
ATOM 756 N N . CYS A 1 98 ? 7.318 -6.980 -15.269 1.00 94.25 98 CYS A N 1
ATOM 757 C CA . CYS A 1 98 ? 8.189 -6.867 -14.100 1.00 94.25 98 CYS A CA 1
ATOM 758 C C . CYS A 1 98 ? 8.986 -8.165 -13.884 1.00 94.25 98 CYS A C 1
ATOM 760 O O . CYS A 1 98 ? 8.649 -8.952 -12.997 1.00 94.25 98 CYS A O 1
ATOM 762 N N . PRO A 1 99 ? 10.072 -8.394 -14.653 1.00 94.12 99 PRO A N 1
ATOM 763 C CA . PRO A 1 99 ? 10.838 -9.643 -14.608 1.00 94.12 99 PRO A CA 1
ATOM 764 C C . PRO A 1 99 ? 11.388 -10.003 -13.227 1.00 94.12 99 PRO A C 1
ATOM 766 O O . PRO A 1 99 ? 11.570 -11.181 -12.931 1.00 94.12 99 PRO A O 1
ATOM 769 N N . PHE A 1 100 ? 11.628 -9.007 -12.366 1.00 95.12 100 PHE A N 1
ATOM 770 C CA . PHE A 1 100 ? 12.064 -9.232 -10.989 1.00 95.12 100 PHE A CA 1
ATOM 771 C C . PHE A 1 100 ? 11.105 -10.137 -10.203 1.00 95.12 100 PHE A C 1
ATOM 773 O O . PHE A 1 100 ? 11.562 -10.938 -9.384 1.00 95.12 100 PHE A O 1
ATOM 780 N N . TRP A 1 101 ? 9.800 -9.997 -10.447 1.00 94.12 101 TRP A N 1
ATOM 781 C CA . TRP A 1 101 ? 8.726 -10.683 -9.728 1.00 94.12 101 TRP A CA 1
ATOM 782 C C . TRP A 1 101 ? 8.387 -12.063 -10.293 1.00 94.12 101 TRP A C 1
ATOM 784 O O . TRP A 1 101 ? 7.592 -12.784 -9.688 1.00 94.12 101 TRP A O 1
ATOM 794 N N . LYS A 1 102 ? 8.997 -12.452 -11.419 1.00 9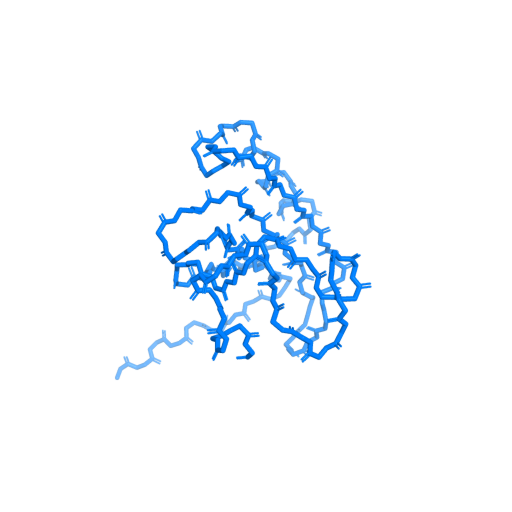2.81 102 LYS A N 1
ATOM 795 C CA . LYS A 1 102 ? 8.772 -13.750 -12.057 1.00 92.81 102 LYS A CA 1
ATOM 796 C C . LYS A 1 102 ? 9.042 -14.892 -11.072 1.00 92.81 102 LYS A C 1
ATOM 798 O O . LYS A 1 102 ? 10.133 -14.976 -10.508 1.00 92.81 102 LYS A O 1
ATOM 803 N N . GLY A 1 103 ? 8.050 -15.754 -10.858 1.00 87.81 103 GLY A N 1
ATOM 804 C CA . GLY A 1 103 ? 8.109 -16.866 -9.909 1.00 87.81 103 GLY A CA 1
ATOM 805 C C . GLY A 1 103 ? 8.119 -16.472 -8.424 1.00 87.81 103 GLY A C 1
ATOM 806 O O . GLY A 1 103 ? 8.326 -17.348 -7.589 1.00 87.81 103 GLY A O 1
ATOM 807 N N . LYS A 1 104 ? 7.923 -15.188 -8.083 1.00 83.94 104 LYS A N 1
ATOM 808 C CA . LYS A 1 104 ? 7.921 -14.672 -6.697 1.00 83.94 104 LYS A CA 1
ATOM 809 C C . LYS A 1 104 ? 6.575 -14.112 -6.243 1.00 83.94 104 LYS A C 1
ATOM 811 O O . LYS A 1 104 ? 6.326 -14.065 -5.047 1.00 83.94 104 LYS A O 1
ATOM 816 N N . ASN A 1 105 ? 5.760 -13.621 -7.174 1.00 63.09 105 ASN A N 1
ATOM 817 C CA . ASN A 1 105 ? 4.508 -12.930 -6.868 1.00 63.09 105 ASN A CA 1
ATOM 818 C C . ASN A 1 105 ? 3.352 -13.937 -6.764 1.00 63.09 105 ASN A C 1
ATOM 820 O O . ASN A 1 105 ? 2.536 -14.027 -7.679 1.00 63.09 105 ASN A O 1
ATOM 824 N N . ARG A 1 106 ? 3.359 -14.754 -5.704 1.00 56.38 106 ARG A N 1
ATOM 825 C CA . ARG A 1 106 ? 2.288 -15.684 -5.317 1.00 56.38 106 ARG A CA 1
ATOM 826 C C . ARG A 1 106 ? 2.207 -15.807 -3.803 1.00 56.38 106 ARG A C 1
ATOM 828 O O . ARG A 1 106 ? 3.286 -15.851 -3.172 1.00 56.38 106 ARG A O 1
#

Nearest PDB structures (foldseek):
  6ozp-assembly1_A  TM=6.453E-01  e=3.551E-01  Mus musculus
  5l20-assembly1_A  TM=3.677E-01  e=9.813E-02  Bacteroides thetaiotaomicron VPI-5482
  4you-assembly1_B  TM=3.560E-01  e=1.461E+00  Pyrococcus horikoshii
  6rzq-assembly1_A  TM=3.347E-01  e=1.370E+00  Plasmodium falciparum 3D7
  7nqu-assembly2_B  TM=3.497E-01  e=3.595E+00  Plasmodium falciparum 3D7

Sequence (106 aa):
MDNKEKTKFPAATIAYYGPDDRTPVKIAVGIINEPGGDCVDIKRWAGANVVNDFKVSREILEFIKQHNVKTTITTNGIIGCIHEEGIDYVEGQDCPYCPFWKGKNR

Solvent-accessible surface area (backbone atoms only — not comparable to full-atom values): 6288 Å² total; per-residue (Å²): 139,83,85,71,78,75,86,41,66,24,26,36,39,40,41,31,14,8,63,41,76,83,50,54,28,26,42,38,39,32,33,24,69,48,92,92,51,65,68,79,49,74,53,76,50,71,38,91,55,41,83,78,32,66,68,52,55,47,52,52,52,50,52,46,56,75,62,61,49,66,31,80,46,68,52,95,56,40,75,38,59,74,70,47,74,65,74,75,44,64,69,95,58,67,59,87,88,25,69,74,42,51,96,59,72,121

pLDDT: mean 92.08, std 11.88, range [36.94, 98.5]

Secondary structure (DSSP, 8-state):
----PPPPSSEEEEEEE-SSSS---EEEEEEE-STTPPEEEEEEEE-TTGGG-HHHHHHHHHHHHHTT-SEEEEEEEEEE-SSPBTTTB-TTSPPTT-GGGTTT--

Radius of gyration: 15.04 Å; Cα contacts (8 Å, |Δi|>4): 197; chains: 1; bounding box: 28×33×45 Å

Foldseek 3Di:
DDPPDPADPQEKEWAFAALAQPFGFKIKIFTDGDVPGDGPDIDMDGGRPLVPDPVNVVVNVVVCVVRVHPYYHYDPTHQYHPDDDPHRDDHPADDPRRVNCHVPND

Mean predicted aligned error: 4.66 Å